Protein AF-A0A924MSA2-F1 (afdb_monomer_lite)

Sequence (106 aa):
MTPPAPYDIGTPRTPWGASERAAWLARQPVRRSYDAEVVQPLKARVPALAELFPSGALDYRRLGLPASPLSALRSRQWRADRPTVLVTGGVHGYETSGVQGALQWI

Structure (mmCIF, N/CA/C/O backbone):
data_AF-A0A924MSA2-F1
#
_entry.id   AF-A0A924MSA2-F1
#
loop_
_atom_site.group_PDB
_atom_site.id
_atom_site.type_symbol
_atom_site.label_atom_id
_atom_site.label_alt_id
_atom_site.label_comp_id
_atom_site.label_asym_id
_atom_site.label_entity_id
_atom_site.label_seq_id
_atom_site.pdbx_PDB_ins_code
_atom_site.Cartn_x
_atom_site.Cartn_y
_atom_site.Cartn_z
_atom_site.occupancy
_atom_site.B_iso_or_equiv
_atom_site.auth_seq_id
_atom_site.auth_comp_id
_atom_site.auth_asym_id
_atom_site.auth_atom_id
_atom_site.pdbx_PDB_model_num
ATOM 1 N N . MET A 1 1 ? -6.947 17.627 -33.127 1.00 67.19 1 MET A N 1
ATOM 2 C CA . MET A 1 1 ? -6.242 17.134 -31.924 1.00 67.19 1 MET A CA 1
ATOM 3 C C . MET A 1 1 ? -5.257 16.066 -32.360 1.00 67.19 1 MET A C 1
ATOM 5 O O . MET A 1 1 ? -5.684 15.100 -32.977 1.00 67.19 1 MET A O 1
ATOM 9 N N . THR A 1 2 ? -3.963 16.260 -32.111 1.00 71.44 2 THR A N 1
ATOM 10 C CA . THR A 1 2 ? -2.925 15.257 -32.402 1.00 71.44 2 THR A CA 1
ATOM 11 C C . THR A 1 2 ? -2.978 14.165 -31.332 1.00 71.44 2 THR A C 1
ATOM 13 O O . THR A 1 2 ? -3.083 14.513 -30.153 1.00 71.44 2 THR A O 1
ATOM 16 N N . PRO A 1 3 ? -2.945 12.870 -31.691 1.00 78.81 3 PRO A N 1
ATOM 17 C CA . PRO A 1 3 ? -2.896 11.811 -30.692 1.00 78.81 3 PRO A CA 1
ATOM 18 C C . PRO A 1 3 ? -1.608 11.920 -29.857 1.00 78.81 3 PRO A C 1
ATOM 20 O O . PRO A 1 3 ? -0.579 12.357 -30.382 1.00 78.81 3 PRO A O 1
ATOM 23 N N . PRO A 1 4 ? -1.648 11.548 -28.565 1.00 82.62 4 PRO A N 1
ATOM 24 C CA . PRO A 1 4 ? -0.452 11.529 -27.737 1.00 82.62 4 PRO A CA 1
ATOM 25 C C . PRO A 1 4 ? 0.587 10.575 -28.333 1.00 82.62 4 PRO A C 1
ATOM 27 O O . PRO A 1 4 ? 0.240 9.538 -28.907 1.00 82.62 4 PRO A O 1
ATOM 30 N N . ALA A 1 5 ? 1.865 10.932 -28.189 1.00 87.31 5 ALA A N 1
ATOM 31 C CA . ALA A 1 5 ? 2.957 10.043 -28.557 1.00 87.31 5 ALA A CA 1
ATOM 32 C C . ALA A 1 5 ? 2.828 8.709 -27.793 1.00 87.31 5 ALA A C 1
ATOM 34 O O . ALA A 1 5 ? 2.394 8.710 -26.634 1.00 87.31 5 ALA A O 1
ATOM 35 N N . PRO A 1 6 ? 3.173 7.572 -28.423 1.00 90.38 6 PRO A N 1
ATOM 36 C CA . PRO A 1 6 ? 3.137 6.285 -27.747 1.00 90.38 6 PRO A CA 1
ATOM 37 C C . PRO A 1 6 ? 4.101 6.278 -26.556 1.00 90.38 6 PRO A C 1
ATOM 39 O O . PRO A 1 6 ? 5.093 7.008 -26.534 1.00 90.38 6 PRO A O 1
ATOM 42 N N . TYR A 1 7 ? 3.805 5.431 -25.571 1.00 94.50 7 TYR A N 1
ATOM 43 C CA . TYR A 1 7 ? 4.709 5.196 -24.450 1.00 94.50 7 TYR A CA 1
ATOM 44 C C . TYR A 1 7 ? 6.071 4.701 -24.957 1.00 94.50 7 TYR A C 1
ATOM 46 O O . TYR A 1 7 ? 6.142 3.965 -25.940 1.00 94.50 7 TYR A O 1
ATOM 54 N N . ASP A 1 8 ? 7.149 5.098 -24.289 1.00 94.88 8 ASP A N 1
ATOM 55 C CA . ASP A 1 8 ? 8.517 4.948 -24.796 1.00 94.88 8 ASP A CA 1
ATOM 56 C C . ASP A 1 8 ? 9.134 3.556 -24.550 1.00 94.88 8 ASP A C 1
ATOM 58 O O . ASP A 1 8 ? 10.274 3.304 -24.936 1.00 94.88 8 ASP A O 1
ATOM 62 N N . ILE A 1 9 ? 8.383 2.641 -23.927 1.00 97.31 9 ILE A N 1
ATOM 63 C CA . ILE A 1 9 ? 8.742 1.227 -23.760 1.00 97.31 9 ILE A CA 1
ATOM 64 C C . ILE A 1 9 ? 7.779 0.340 -24.560 1.00 97.31 9 ILE A C 1
ATOM 66 O O . ILE A 1 9 ? 6.561 0.383 -24.370 1.00 97.31 9 ILE A O 1
ATOM 70 N N . GLY A 1 10 ? 8.352 -0.550 -25.374 1.00 96.19 10 GLY A N 1
ATOM 71 C CA . GLY A 1 10 ? 7.635 -1.571 -26.138 1.00 96.19 10 GLY A CA 1
ATOM 72 C C . GLY A 1 10 ? 7.153 -1.093 -27.508 1.00 96.19 10 GLY A C 1
ATOM 73 O O . GLY A 1 10 ? 7.561 -0.050 -28.013 1.00 96.19 10 GLY A O 1
ATOM 74 N N . THR A 1 11 ? 6.291 -1.890 -28.140 1.00 95.69 11 THR A N 1
ATOM 75 C CA . THR A 1 11 ? 5.750 -1.614 -29.479 1.00 95.69 11 THR A CA 1
ATOM 76 C C . THR A 1 11 ? 4.221 -1.589 -29.432 1.00 95.69 11 THR A C 1
ATOM 78 O O . THR A 1 11 ? 3.623 -2.503 -28.860 1.00 95.69 11 THR A O 1
ATOM 81 N N . PRO A 1 12 ? 3.549 -0.579 -30.023 1.00 94.38 12 PRO A N 1
ATOM 82 C CA . PRO A 1 12 ? 2.091 -0.525 -30.048 1.00 94.38 12 PRO A CA 1
ATOM 83 C C . PRO A 1 12 ? 1.468 -1.807 -30.609 1.00 94.38 12 PRO A C 1
ATOM 85 O O . PRO A 1 12 ? 1.886 -2.296 -31.656 1.00 94.38 12 PRO A O 1
ATOM 88 N N . ARG A 1 13 ? 0.420 -2.300 -29.936 1.00 94.81 13 ARG A N 1
ATOM 89 C CA . ARG A 1 13 ? -0.289 -3.562 -30.240 1.00 94.81 13 ARG A CA 1
ATOM 90 C C . ARG A 1 13 ? 0.518 -4.845 -29.993 1.00 94.81 13 ARG A C 1
ATOM 92 O O . ARG A 1 13 ? 0.007 -5.925 -30.274 1.00 94.81 13 ARG A O 1
ATOM 99 N N . THR A 1 14 ? 1.705 -4.746 -29.398 1.00 97.06 14 THR A N 1
ATOM 100 C CA . THR A 1 14 ? 2.489 -5.897 -28.937 1.00 97.06 14 THR A CA 1
ATOM 101 C C . THR A 1 14 ? 2.488 -5.931 -27.406 1.00 97.06 14 THR A C 1
ATOM 103 O O . THR A 1 14 ? 2.918 -4.958 -26.780 1.00 97.06 14 THR A O 1
ATOM 106 N N . PRO A 1 15 ? 2.011 -7.015 -26.765 1.00 97.56 15 PRO A N 1
ATOM 107 C CA . PRO A 1 15 ? 2.102 -7.162 -25.316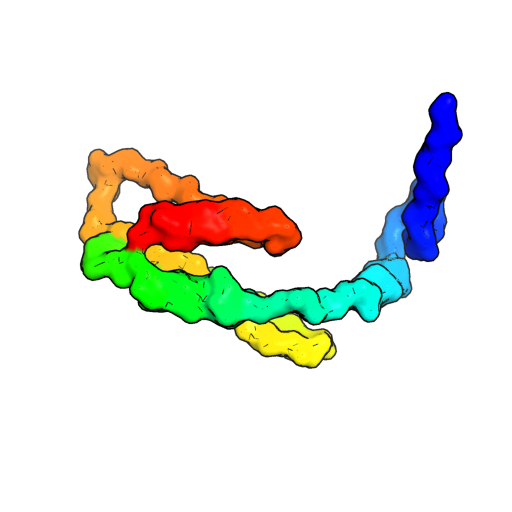 1.00 97.56 15 PRO A CA 1
ATOM 108 C C . PRO A 1 15 ? 3.555 -7.124 -24.839 1.00 97.56 15 PRO A C 1
ATOM 110 O O . PRO A 1 15 ? 4.443 -7.677 -25.483 1.00 97.56 15 PRO A O 1
ATOM 113 N N . TRP A 1 16 ? 3.798 -6.508 -23.684 1.00 98.31 16 TRP A N 1
ATOM 114 C CA . TRP A 1 16 ? 5.137 -6.460 -23.102 1.00 98.31 16 TRP A CA 1
ATOM 115 C C . TRP A 1 16 ? 5.654 -7.849 -22.727 1.00 98.31 16 TRP A C 1
ATOM 117 O O . TRP A 1 16 ? 4.960 -8.635 -22.072 1.00 98.31 16 TRP A O 1
ATOM 127 N N . GLY A 1 17 ? 6.911 -8.115 -23.076 1.00 98.31 17 GLY A N 1
ATOM 128 C CA . GLY A 1 17 ? 7.672 -9.264 -22.617 1.00 98.31 17 GLY A CA 1
ATOM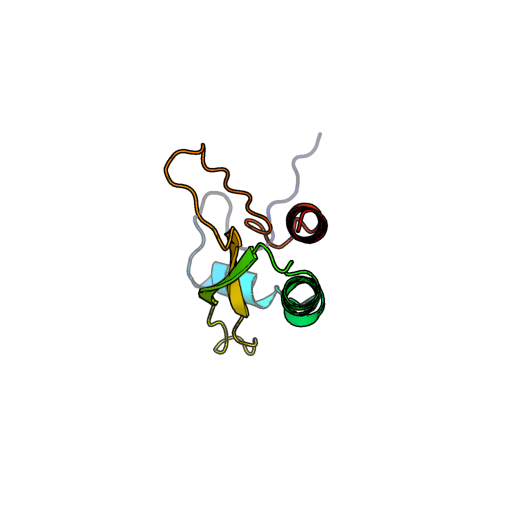 129 C C . GLY A 1 17 ? 8.369 -9.003 -21.280 1.00 98.31 17 GLY A C 1
ATOM 130 O O . GLY A 1 17 ? 8.076 -8.052 -20.550 1.00 98.31 17 GLY A O 1
ATOM 131 N N . ALA A 1 18 ? 9.294 -9.894 -20.921 1.00 98.44 18 ALA A N 1
ATOM 132 C CA . ALA A 1 18 ? 10.078 -9.757 -19.695 1.00 98.44 18 ALA A CA 1
ATOM 133 C C . ALA A 1 18 ? 11.024 -8.543 -19.743 1.00 98.44 18 ALA A C 1
ATOM 135 O O . ALA A 1 18 ? 11.166 -7.848 -18.738 1.00 98.44 18 ALA A O 1
ATOM 136 N N . SER A 1 19 ? 11.616 -8.266 -20.907 1.00 98.12 19 SER A N 1
ATOM 137 C CA . SER A 1 19 ? 12.523 -7.139 -21.149 1.00 98.12 19 SER A CA 1
ATOM 138 C C . SER A 1 19 ? 11.859 -5.787 -20.912 1.00 98.12 19 SER A C 1
ATOM 140 O O . SER A 1 19 ? 12.402 -4.953 -20.194 1.00 98.12 19 SER A O 1
ATOM 142 N N . GLU A 1 20 ? 10.659 -5.579 -21.451 1.00 98.56 20 GLU A N 1
ATOM 143 C CA . GLU A 1 20 ? 9.907 -4.333 -21.324 1.00 98.56 20 GLU A CA 1
ATOM 144 C C . GLU A 1 20 ? 9.464 -4.107 -19.878 1.00 98.56 20 GLU A C 1
ATOM 146 O O . GLU A 1 20 ? 9.642 -3.015 -19.341 1.00 98.56 20 GLU A O 1
ATOM 151 N N . ARG A 1 21 ? 8.958 -5.151 -19.204 1.00 98.12 21 ARG A N 1
ATOM 152 C CA . ARG A 1 21 ? 8.596 -5.068 -17.779 1.00 98.12 21 ARG A CA 1
ATOM 153 C C . ARG A 1 21 ? 9.805 -4.769 -16.894 1.00 98.12 21 ARG A C 1
ATOM 155 O O . ARG A 1 21 ? 9.677 -3.996 -15.949 1.00 98.12 21 ARG A O 1
ATOM 162 N N . ALA A 1 22 ? 10.966 -5.355 -17.191 1.00 97.50 22 ALA A N 1
ATOM 163 C CA . ALA A 1 22 ? 12.205 -5.080 -16.467 1.00 97.50 22 ALA A CA 1
ATOM 164 C C . ALA A 1 22 ? 12.693 -3.643 -16.703 1.00 97.50 22 ALA A C 1
ATOM 166 O O . ALA A 1 22 ? 13.031 -2.953 -15.743 1.00 97.50 22 ALA A O 1
ATOM 167 N N . ALA A 1 23 ? 12.661 -3.168 -17.953 1.00 98.19 23 ALA A N 1
ATOM 168 C CA . ALA A 1 23 ? 12.997 -1.789 -18.299 1.00 98.19 23 ALA A CA 1
ATOM 169 C C . ALA A 1 23 ? 12.062 -0.789 -17.606 1.00 98.19 23 ALA A C 1
ATOM 171 O O . ALA A 1 23 ? 12.521 0.223 -17.081 1.00 98.19 23 ALA A O 1
ATOM 172 N N . TRP A 1 24 ? 10.762 -1.089 -17.548 1.00 98.19 24 TRP A N 1
ATOM 173 C CA . TRP A 1 24 ? 9.801 -0.282 -16.804 1.00 98.19 24 TRP A CA 1
ATOM 174 C C . TRP A 1 24 ? 10.114 -0.289 -15.307 1.00 98.19 24 TRP A C 1
ATOM 176 O O . TRP A 1 24 ? 10.212 0.780 -14.711 1.00 98.19 24 TRP A O 1
ATOM 186 N N . LEU A 1 25 ? 10.331 -1.462 -14.704 1.00 97.38 25 LEU A N 1
ATOM 187 C CA . LEU A 1 25 ? 10.604 -1.589 -13.271 1.00 97.38 25 LEU A CA 1
ATOM 188 C C . LEU A 1 25 ? 11.883 -0.844 -12.857 1.00 97.38 25 LEU A C 1
ATOM 190 O O . LEU A 1 25 ? 11.893 -0.174 -11.829 1.00 97.38 25 LEU A O 1
ATOM 194 N N . ALA A 1 26 ? 12.932 -0.898 -13.680 1.00 96.19 26 ALA A N 1
ATOM 195 C CA . ALA A 1 26 ? 14.194 -0.194 -13.444 1.00 96.19 26 ALA A CA 1
ATOM 196 C C . ALA A 1 26 ? 14.040 1.338 -13.375 1.00 96.19 26 ALA A C 1
ATOM 198 O O . ALA A 1 26 ? 14.887 2.021 -12.805 1.00 96.19 26 ALA A O 1
ATOM 199 N N . ARG A 1 27 ? 12.949 1.889 -13.922 1.00 96.69 27 ARG A N 1
ATOM 200 C CA . ARG A 1 27 ? 12.636 3.324 -13.887 1.00 96.69 27 ARG A CA 1
ATOM 201 C C . ARG A 1 27 ? 11.787 3.743 -12.686 1.00 96.69 27 ARG A C 1
ATOM 203 O O . ARG A 1 27 ? 11.353 4.892 -12.644 1.00 96.69 27 ARG A O 1
ATOM 210 N N . GLN A 1 28 ? 11.515 2.845 -11.737 1.00 96.50 28 GLN A N 1
ATOM 211 C CA . GLN A 1 28 ? 10.658 3.125 -10.581 1.00 96.50 28 GLN A CA 1
ATOM 212 C C . GLN A 1 28 ? 11.499 3.401 -9.320 1.00 96.50 28 GLN A C 1
ATOM 214 O O . GLN A 1 28 ? 11.769 2.476 -8.553 1.00 96.50 28 GLN A O 1
ATOM 219 N N . PRO A 1 29 ? 11.934 4.653 -9.064 1.00 95.19 29 PRO A N 1
ATOM 220 C CA . PRO A 1 29 ? 12.636 4.987 -7.831 1.00 95.19 29 PRO A CA 1
ATOM 221 C C . PRO A 1 29 ? 11.670 5.064 -6.644 1.00 95.19 29 PRO A C 1
ATOM 223 O O . PRO A 1 29 ? 10.509 5.462 -6.782 1.00 95.19 29 PRO A O 1
ATOM 226 N N . VAL A 1 30 ? 12.182 4.778 -5.446 1.00 95.44 30 VAL A N 1
ATOM 227 C CA . VAL A 1 30 ? 11.483 5.097 -4.195 1.00 95.44 30 VAL A CA 1
ATOM 228 C C . VAL A 1 30 ? 11.398 6.615 -4.059 1.00 95.44 30 VAL A C 1
ATOM 230 O O . VAL A 1 30 ? 12.415 7.301 -4.075 1.00 95.44 30 VAL A O 1
ATOM 233 N N . ARG A 1 31 ? 10.179 7.144 -3.926 1.00 96.38 31 ARG A N 1
ATOM 234 C CA . ARG A 1 31 ? 9.934 8.593 -3.786 1.00 96.38 31 ARG A CA 1
ATOM 235 C C . ARG A 1 31 ? 9.576 9.025 -2.367 1.00 96.38 31 ARG A C 1
ATOM 237 O O . ARG A 1 31 ? 9.576 10.213 -2.078 1.00 96.38 31 ARG A O 1
ATOM 244 N N . ARG A 1 32 ? 9.217 8.067 -1.515 1.00 96.56 32 ARG A N 1
ATOM 245 C CA . ARG A 1 32 ? 8.692 8.285 -0.164 1.00 96.56 32 ARG A CA 1
ATOM 246 C C . ARG A 1 32 ? 8.798 7.020 0.676 1.00 96.56 32 ARG A C 1
ATOM 248 O O . ARG A 1 32 ? 8.993 5.933 0.133 1.00 96.56 32 ARG A O 1
ATOM 255 N N . SER A 1 33 ? 8.623 7.160 1.985 1.00 96.25 33 SER A N 1
ATOM 256 C CA . SER A 1 33 ? 8.743 6.056 2.936 1.00 96.25 33 SER A CA 1
ATOM 257 C C . SER A 1 33 ? 7.374 5.522 3.355 1.00 96.25 33 SER A C 1
ATOM 259 O O . SER A 1 33 ? 6.611 6.214 4.023 1.00 96.25 33 SER A O 1
ATOM 261 N N . TYR A 1 34 ? 7.084 4.263 3.008 1.00 97.31 34 TYR A N 1
ATOM 262 C CA . TYR A 1 34 ? 5.901 3.549 3.508 1.00 97.31 34 TYR A CA 1
ATOM 263 C C . TYR A 1 34 ? 5.920 3.410 5.038 1.00 97.31 34 TYR A C 1
ATOM 265 O O . TYR A 1 34 ? 4.878 3.519 5.681 1.00 97.31 34 TYR A O 1
ATOM 273 N N . ASP A 1 35 ? 7.103 3.225 5.633 1.00 97.25 35 ASP A N 1
ATOM 274 C CA . ASP A 1 35 ? 7.221 3.143 7.089 1.00 97.25 35 ASP A CA 1
ATOM 275 C C . ASP A 1 35 ? 6.790 4.461 7.747 1.00 97.25 35 ASP A C 1
ATOM 277 O O . ASP A 1 35 ? 5.906 4.468 8.604 1.00 97.25 35 ASP A O 1
ATOM 281 N N . ALA A 1 36 ? 7.340 5.582 7.272 1.00 97.88 36 ALA A N 1
ATOM 282 C CA . ALA A 1 36 ? 7.087 6.896 7.856 1.00 97.88 36 ALA A CA 1
ATOM 283 C C . ALA A 1 36 ? 5.665 7.411 7.585 1.00 97.88 36 ALA A C 1
ATOM 285 O O . ALA A 1 36 ? 5.058 8.011 8.466 1.00 97.88 36 ALA A O 1
ATOM 286 N N . GLU A 1 37 ? 5.128 7.190 6.382 1.00 97.94 37 GLU A N 1
ATOM 287 C CA . GLU A 1 37 ? 3.821 7.736 5.990 1.00 97.94 37 GLU A CA 1
ATOM 288 C C . GLU A 1 37 ? 2.639 6.813 6.310 1.00 97.94 37 GLU A C 1
ATOM 290 O O . GLU A 1 37 ? 1.496 7.270 6.260 1.00 97.94 37 GLU A O 1
ATOM 295 N N . VAL A 1 38 ? 2.878 5.533 6.628 1.00 96.94 38 VAL A N 1
ATOM 296 C CA . VAL A 1 38 ? 1.797 4.557 6.859 1.00 96.94 38 VAL A CA 1
ATOM 297 C C . VAL A 1 38 ? 2.009 3.718 8.110 1.00 96.94 38 VAL A C 1
ATOM 299 O O . VAL A 1 38 ? 1.158 3.741 8.995 1.00 96.94 38 VAL A O 1
ATOM 302 N N . VAL A 1 39 ? 3.126 2.994 8.227 1.00 96.94 39 VAL A N 1
ATOM 303 C CA . VAL A 1 39 ? 3.316 2.024 9.323 1.00 96.94 39 VAL A CA 1
ATOM 304 C C . VAL A 1 39 ? 3.374 2.712 10.687 1.00 96.94 39 VAL A C 1
ATOM 306 O O . VAL A 1 39 ? 2.668 2.296 11.608 1.00 96.94 39 VAL A O 1
ATOM 309 N N . GLN A 1 40 ? 4.188 3.761 10.830 1.00 97.25 40 GLN A N 1
ATOM 310 C CA . GLN A 1 40 ? 4.299 4.510 12.086 1.00 97.25 40 GLN A CA 1
ATOM 311 C C . GLN A 1 40 ? 2.985 5.244 12.421 1.00 97.25 40 GLN A C 1
ATOM 313 O O . GLN A 1 40 ? 2.481 5.063 13.534 1.00 97.25 40 GLN A O 1
ATOM 318 N N . PRO A 1 41 ? 2.350 5.988 11.483 1.00 97.12 41 PRO A N 1
ATOM 319 C CA . PRO A 1 41 ? 1.044 6.604 11.711 1.00 97.12 41 PRO A CA 1
ATOM 320 C C . PRO A 1 41 ? -0.054 5.627 12.121 1.00 97.12 41 PRO A C 1
ATOM 322 O O . PRO A 1 41 ? -0.835 5.964 13.009 1.00 97.12 41 PRO A O 1
ATOM 325 N N . LEU A 1 42 ? -0.107 4.444 11.499 1.00 96.75 42 LEU A N 1
ATOM 326 C CA . LEU A 1 42 ? -1.070 3.396 11.825 1.00 96.75 42 LEU A CA 1
ATOM 327 C C . LEU A 1 42 ? -0.878 2.922 13.265 1.00 96.75 42 LEU A C 1
ATOM 329 O O . LEU A 1 42 ? -1.821 2.965 14.046 1.00 96.75 42 LEU A O 1
ATOM 333 N N . LYS A 1 43 ? 0.347 2.533 13.643 1.00 95.50 43 LYS A N 1
ATOM 334 C CA . LYS A 1 43 ? 0.659 2.070 15.008 1.00 95.50 43 LYS A CA 1
ATOM 335 C C . LYS A 1 43 ? 0.319 3.113 16.072 1.00 95.50 43 LYS A C 1
ATOM 337 O O . LYS A 1 43 ? -0.159 2.746 17.139 1.00 95.50 43 LYS A O 1
ATOM 342 N N . ALA A 1 44 ? 0.541 4.393 15.776 1.00 96.19 44 ALA A N 1
ATOM 343 C CA . ALA A 1 44 ? 0.263 5.490 16.697 1.00 96.19 44 ALA A CA 1
ATOM 344 C C . ALA A 1 44 ? -1.236 5.804 16.866 1.00 96.19 44 ALA A C 1
ATOM 346 O O . ALA A 1 44 ? -1.606 6.437 17.850 1.00 96.19 44 ALA A O 1
ATOM 347 N N . ARG A 1 45 ? -2.089 5.401 15.914 1.00 95.75 45 ARG A N 1
ATOM 348 C CA . ARG A 1 45 ? -3.523 5.745 15.895 1.00 95.75 45 ARG A CA 1
ATOM 349 C C . ARG A 1 45 ? -4.447 4.637 16.375 1.00 95.75 45 ARG A C 1
ATOM 351 O O . ARG A 1 45 ? -5.608 4.918 16.621 1.00 95.75 45 ARG A O 1
ATOM 358 N N . VAL A 1 46 ? -3.961 3.403 16.520 1.00 95.81 46 VAL A N 1
ATOM 359 C CA . VAL A 1 46 ? -4.794 2.250 16.908 1.00 95.81 46 VAL A CA 1
ATOM 360 C C . VAL A 1 46 ? -5.553 2.544 18.216 1.00 95.81 46 VAL A C 1
ATOM 362 O O . VAL A 1 46 ? -4.922 2.640 19.272 1.00 95.81 46 VAL A O 1
ATOM 365 N N . PRO A 1 47 ? -6.896 2.659 18.187 1.00 95.50 47 PRO A N 1
ATOM 366 C CA . PRO A 1 47 ? -7.673 2.940 19.386 1.00 95.50 47 PRO A CA 1
ATOM 367 C C . PRO A 1 47 ? -7.831 1.679 20.245 1.00 95.50 47 PRO A C 1
ATOM 369 O O . PRO A 1 47 ? -7.824 0.559 19.740 1.00 95.50 47 PRO A O 1
ATOM 372 N N . ALA A 1 48 ? -8.088 1.842 21.546 1.00 95.94 48 ALA A N 1
ATOM 373 C CA . ALA A 1 48 ? -8.242 0.724 22.494 1.00 95.94 48 ALA A CA 1
ATOM 374 C C . ALA A 1 48 ? -9.390 -0.259 22.158 1.00 95.94 48 ALA A C 1
ATOM 376 O O . ALA A 1 48 ? -9.406 -1.409 22.619 1.00 95.94 48 ALA A O 1
ATOM 377 N N . LEU A 1 49 ? -10.372 0.203 21.377 1.00 95.50 49 LEU A N 1
ATOM 378 C CA . LEU A 1 49 ? -11.513 -0.586 20.902 1.00 95.50 49 LEU A CA 1
ATOM 379 C C . LEU A 1 49 ? -11.205 -1.400 19.642 1.00 95.50 49 LEU A C 1
ATOM 381 O O . LEU A 1 49 ? -12.049 -2.188 19.210 1.00 95.50 49 LEU A O 1
ATOM 385 N N . ALA A 1 50 ? -10.025 -1.229 19.058 1.00 96.06 50 ALA A N 1
ATOM 386 C CA . ALA A 1 50 ? -9.585 -1.957 17.889 1.00 96.06 50 ALA A CA 1
ATOM 387 C C . ALA A 1 50 ? -8.336 -2.785 18.199 1.00 96.06 50 ALA A C 1
ATOM 389 O O . ALA A 1 50 ? -7.616 -2.544 19.166 1.00 96.06 50 ALA A O 1
ATOM 390 N N . GLU A 1 51 ? -8.095 -3.790 17.374 1.00 96.00 51 GLU A N 1
ATOM 391 C CA . GLU A 1 51 ? -6.868 -4.569 17.394 1.00 96.00 51 GLU A CA 1
ATOM 392 C C . GLU A 1 51 ? -6.219 -4.551 16.014 1.00 96.00 51 GLU A C 1
ATOM 394 O O . GLU A 1 51 ? -6.885 -4.722 14.987 1.00 96.00 51 GLU A O 1
ATOM 399 N N . LEU A 1 52 ? -4.909 -4.309 16.010 1.00 96.81 52 LEU A N 1
ATOM 400 C CA . LEU A 1 52 ? -4.066 -4.373 14.827 1.00 96.81 52 LEU A CA 1
ATOM 401 C C . LEU A 1 52 ? -3.541 -5.799 14.685 1.00 96.81 52 LEU A C 1
ATOM 403 O O . LEU A 1 52 ? -2.939 -6.326 15.620 1.00 96.81 52 LEU A O 1
ATOM 407 N N . PHE A 1 53 ? -3.721 -6.405 13.517 1.00 95.25 53 PHE A N 1
ATOM 408 C CA . PHE A 1 53 ? -3.216 -7.743 13.235 1.00 95.25 53 PHE A CA 1
ATOM 409 C C . PHE A 1 53 ? -2.491 -7.793 11.884 1.00 95.25 53 PHE A C 1
ATOM 411 O O . PHE A 1 53 ? -2.858 -7.071 10.949 1.00 95.25 53 PHE A O 1
ATOM 418 N N . PRO A 1 54 ? -1.435 -8.619 11.765 1.00 95.06 54 PRO A N 1
ATOM 419 C CA . PRO A 1 54 ? -0.735 -8.799 10.503 1.00 95.06 54 PRO A CA 1
ATOM 420 C C . PRO A 1 54 ? -1.638 -9.539 9.513 1.00 95.06 54 PRO A C 1
ATOM 422 O O . PRO A 1 54 ? -2.218 -10.572 9.845 1.00 95.06 54 PRO A O 1
ATOM 425 N N . SER A 1 55 ? -1.738 -9.022 8.290 1.00 95.00 55 SER A N 1
ATOM 426 C CA . SER A 1 55 ? -2.461 -9.666 7.186 1.00 95.00 55 SER A CA 1
ATOM 427 C C . SER A 1 55 ? -1.525 -10.238 6.117 1.00 95.00 55 SER A C 1
ATOM 429 O O . SER A 1 55 ? -1.955 -11.036 5.288 1.00 95.00 55 SER A O 1
ATOM 431 N N . GLY A 1 56 ? -0.239 -9.877 6.145 1.00 96.25 56 GLY A N 1
ATOM 432 C CA . GLY A 1 56 ? 0.784 -10.417 5.254 1.00 96.25 56 GLY A CA 1
ATOM 433 C C . GLY A 1 56 ? 2.027 -9.533 5.190 1.00 96.25 56 GLY A C 1
ATOM 434 O O . GLY A 1 56 ? 2.207 -8.620 5.995 1.00 96.25 56 GLY A O 1
ATOM 435 N N . ALA A 1 57 ? 2.890 -9.789 4.210 1.00 95.94 57 ALA A N 1
ATOM 436 C CA . ALA A 1 57 ? 4.027 -8.933 3.893 1.00 95.94 57 ALA A CA 1
ATOM 437 C C . ALA A 1 57 ? 4.393 -9.058 2.410 1.00 95.94 57 ALA A C 1
ATOM 439 O O . ALA A 1 57 ? 4.274 -10.134 1.824 1.00 95.94 57 ALA A O 1
ATOM 440 N N . LEU A 1 58 ? 4.865 -7.961 1.817 1.00 96.25 58 LEU A N 1
ATOM 441 C CA . LEU A 1 58 ? 5.435 -7.947 0.474 1.00 96.25 58 LEU A CA 1
ATOM 442 C C . LEU A 1 58 ? 6.960 -7.974 0.565 1.00 96.25 58 LEU A C 1
ATOM 444 O O . LEU A 1 58 ? 7.571 -7.115 1.209 1.00 96.25 58 LEU A O 1
ATOM 448 N N . ASP A 1 59 ? 7.566 -8.951 -0.105 1.00 95.75 59 ASP A N 1
ATOM 449 C CA . ASP A 1 59 ? 9.013 -9.131 -0.139 1.00 95.75 59 ASP A CA 1
ATOM 450 C C . ASP A 1 59 ? 9.596 -8.726 -1.495 1.00 95.75 59 ASP A C 1
ATOM 452 O O . ASP A 1 59 ? 9.637 -9.500 -2.453 1.00 95.75 59 ASP A O 1
ATOM 456 N N . TYR A 1 60 ? 10.082 -7.489 -1.550 1.00 94.81 60 TYR A N 1
ATOM 457 C CA . TYR A 1 60 ? 10.834 -6.959 -2.683 1.00 94.81 60 TYR A CA 1
ATOM 458 C C . TYR A 1 60 ? 12.318 -6.767 -2.354 1.00 94.81 60 TYR A C 1
ATOM 460 O O . TYR A 1 60 ? 12.997 -5.982 -3.015 1.00 94.81 60 TYR A O 1
ATOM 468 N N . ARG A 1 61 ? 12.865 -7.510 -1.381 1.00 95.12 61 ARG A N 1
ATOM 469 C CA . ARG A 1 61 ? 14.282 -7.394 -0.984 1.00 95.12 61 ARG A CA 1
ATOM 470 C C . ARG A 1 61 ? 15.253 -7.645 -2.130 1.00 95.12 61 ARG A C 1
ATOM 472 O O . ARG A 1 61 ? 16.295 -7.002 -2.197 1.00 95.12 61 ARG A O 1
ATOM 479 N N . ARG A 1 62 ? 14.881 -8.495 -3.094 1.00 94.50 62 ARG A N 1
ATOM 480 C CA . ARG A 1 62 ? 15.654 -8.712 -4.333 1.00 94.50 62 ARG A CA 1
ATOM 481 C C . ARG A 1 62 ? 15.852 -7.441 -5.176 1.00 94.50 62 ARG A C 1
ATOM 483 O O . ARG A 1 62 ? 16.729 -7.416 -6.025 1.00 94.50 62 ARG A O 1
ATOM 490 N N . LEU A 1 63 ? 15.013 -6.422 -4.975 1.00 92.50 63 LEU A N 1
ATOM 491 C CA . LEU A 1 63 ? 15.093 -5.110 -5.625 1.00 92.50 63 LEU A CA 1
ATOM 492 C C . LEU A 1 63 ? 15.802 -4.066 -4.740 1.00 92.50 63 LEU A C 1
ATOM 494 O O . LEU A 1 63 ? 15.757 -2.882 -5.051 1.00 92.50 63 LEU A O 1
ATOM 498 N N . GLY A 1 64 ? 16.411 -4.476 -3.621 1.00 93.19 64 GLY A N 1
ATOM 499 C CA . GLY A 1 64 ? 17.042 -3.568 -2.657 1.00 93.19 64 GLY A CA 1
ATOM 500 C C . GLY A 1 64 ? 16.055 -2.807 -1.763 1.00 93.19 64 GLY A C 1
ATOM 501 O O . GLY A 1 64 ? 16.443 -1.839 -1.117 1.00 93.19 64 GLY A O 1
ATOM 502 N N . LEU A 1 65 ? 14.783 -3.219 -1.722 1.00 94.00 65 LEU A N 1
ATOM 503 C CA . LEU A 1 65 ? 13.739 -2.583 -0.914 1.00 94.00 65 LEU A CA 1
ATOM 504 C C . LEU A 1 65 ? 13.552 -3.292 0.436 1.00 94.00 65 LEU A C 1
ATOM 506 O O . LEU A 1 65 ? 13.715 -4.513 0.513 1.00 94.00 65 LEU A O 1
ATOM 510 N N . PRO A 1 66 ? 13.154 -2.577 1.503 1.00 92.88 66 PRO A N 1
ATOM 511 C CA . PRO A 1 66 ? 12.755 -3.227 2.744 1.00 92.88 66 PRO A CA 1
ATOM 512 C C . PRO A 1 66 ? 11.486 -4.069 2.538 1.00 92.88 66 PRO A C 1
ATOM 514 O O . PRO A 1 66 ? 10.642 -3.767 1.689 1.00 92.88 66 PRO A O 1
ATOM 517 N N . ALA A 1 67 ? 11.325 -5.119 3.347 1.00 93.50 67 ALA A N 1
ATOM 518 C CA . ALA A 1 67 ? 10.062 -5.849 3.406 1.00 93.50 67 ALA A CA 1
ATOM 519 C C . ALA A 1 67 ? 8.945 -4.904 3.879 1.00 93.50 67 ALA A C 1
ATOM 521 O O . ALA A 1 67 ? 9.124 -4.153 4.838 1.00 93.50 67 ALA A O 1
ATOM 522 N N . SER A 1 68 ? 7.801 -4.93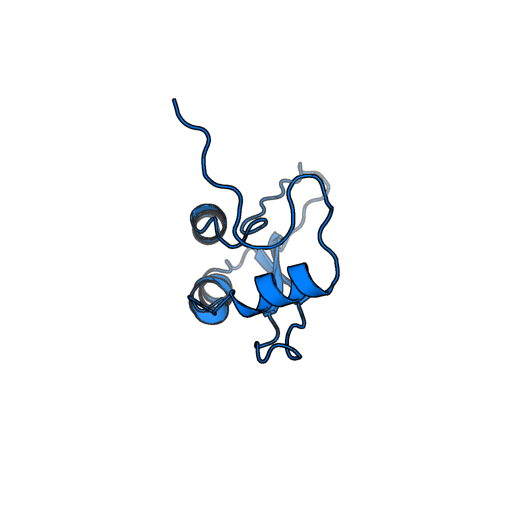5 3.199 1.00 95.25 68 SER A N 1
ATOM 523 C CA . SER A 1 68 ? 6.674 -4.041 3.483 1.00 95.25 68 SER A CA 1
ATOM 524 C C . SER A 1 68 ? 5.560 -4.827 4.180 1.00 95.25 68 SER A C 1
ATOM 526 O O . SER A 1 68 ? 4.912 -5.645 3.520 1.00 95.25 68 SER A O 1
ATOM 528 N N . PRO A 1 69 ? 5.337 -4.645 5.496 1.00 96.31 69 PRO A N 1
ATOM 529 C CA . PRO A 1 69 ? 4.282 -5.359 6.207 1.00 96.31 69 PRO A CA 1
ATOM 530 C C . PRO A 1 69 ? 2.897 -4.881 5.763 1.00 96.31 69 PRO A C 1
ATOM 532 O O . PRO A 1 69 ? 2.679 -3.685 5.549 1.00 96.31 69 PRO A O 1
ATOM 535 N N . LEU A 1 70 ? 1.957 -5.817 5.669 1.00 97.06 70 LEU A N 1
ATOM 536 C CA . LEU A 1 70 ? 0.538 -5.554 5.470 1.00 97.06 70 LEU A CA 1
ATOM 537 C C . LEU A 1 70 ? -0.180 -5.796 6.797 1.00 97.06 70 LEU A C 1
ATOM 539 O O . LEU A 1 70 ? -0.025 -6.851 7.421 1.00 97.06 70 LEU A O 1
ATOM 543 N N . SER A 1 71 ? -0.959 -4.809 7.220 1.00 95.44 71 SER A N 1
ATOM 544 C CA . SER A 1 71 ? -1.685 -4.842 8.485 1.00 95.44 71 SER A CA 1
ATOM 545 C C . SER A 1 71 ? -3.156 -4.552 8.250 1.00 95.44 71 SER A C 1
ATOM 547 O O . SER A 1 71 ? -3.512 -3.777 7.363 1.00 95.44 71 SER A O 1
ATOM 549 N N . ALA A 1 72 ? -4.003 -5.146 9.077 1.00 96.50 72 ALA A N 1
ATOM 550 C CA . ALA A 1 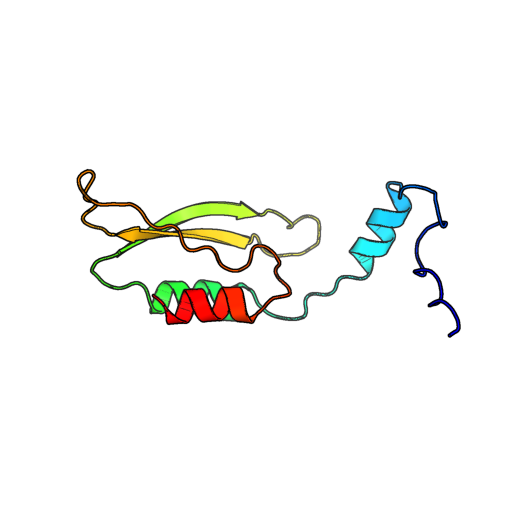72 ? -5.421 -4.854 9.129 1.00 96.50 72 ALA A CA 1
ATOM 551 C C . ALA A 1 72 ? -5.822 -4.486 10.558 1.00 96.50 72 ALA A C 1
ATOM 553 O O . ALA A 1 72 ? -5.215 -4.933 11.533 1.00 96.50 72 ALA A O 1
ATOM 554 N N . LEU A 1 73 ? -6.847 -3.647 10.665 1.00 96.19 73 LEU A N 1
ATOM 555 C CA . LEU A 1 73 ? -7.443 -3.236 11.925 1.00 96.19 73 LEU A CA 1
ATOM 556 C C . LEU A 1 73 ? -8.878 -3.762 11.974 1.00 96.19 73 LEU A C 1
ATOM 558 O O . LEU A 1 73 ? -9.611 -3.638 10.993 1.00 96.19 73 LEU A O 1
ATOM 562 N N . ARG A 1 74 ? -9.294 -4.333 13.106 1.00 95.69 74 ARG A N 1
ATOM 563 C CA . ARG A 1 74 ? -10.699 -4.707 13.337 1.00 95.69 74 ARG A CA 1
ATOM 564 C C . ARG A 1 74 ? -11.152 -4.336 14.740 1.00 95.69 74 ARG A C 1
ATOM 566 O O . ARG A 1 74 ? -10.331 -4.167 15.637 1.00 95.69 74 ARG A O 1
ATOM 573 N N . SER A 1 75 ? -12.465 -4.243 14.941 1.00 96.19 75 SER A N 1
ATOM 574 C CA . SER A 1 75 ? -13.044 -4.064 16.274 1.00 96.19 75 SER A CA 1
ATOM 575 C C . SER A 1 75 ? -12.644 -5.217 17.194 1.00 96.19 75 SER A C 1
ATOM 577 O O . SER A 1 75 ? -12.824 -6.382 16.845 1.00 96.19 75 SER A O 1
ATOM 579 N N . ARG A 1 76 ? -12.148 -4.885 18.388 1.00 95.38 76 ARG A N 1
ATOM 580 C CA . ARG A 1 76 ? -11.659 -5.854 19.379 1.00 95.38 76 ARG A CA 1
ATOM 581 C C . ARG A 1 76 ? -12.788 -6.711 19.954 1.00 95.38 76 ARG A C 1
ATOM 583 O O . ARG A 1 76 ? -12.603 -7.888 20.232 1.00 95.38 76 ARG A O 1
ATOM 590 N N . GLN A 1 77 ? -13.976 -6.124 20.102 1.00 95.25 77 GLN A N 1
ATOM 591 C CA . GLN A 1 77 ? -15.209 -6.833 20.456 1.00 95.25 77 GLN A CA 1
ATOM 592 C C . GLN A 1 77 ? -16.047 -7.066 19.201 1.00 95.25 77 GLN A C 1
ATOM 594 O O . GLN A 1 77 ? -17.015 -6.351 18.933 1.00 95.25 77 GLN A O 1
ATOM 599 N N . TRP A 1 78 ? -15.637 -8.044 18.397 1.00 94.12 78 TRP A N 1
ATOM 600 C CA . TRP A 1 78 ? -16.366 -8.392 17.185 1.00 94.12 78 TRP A CA 1
ATOM 601 C C . TRP A 1 78 ? -17.773 -8.902 17.513 1.00 94.12 78 TRP A C 1
ATOM 603 O O . TRP A 1 78 ? -17.950 -9.780 18.357 1.00 94.12 78 TRP A O 1
ATOM 613 N N . ARG A 1 79 ? -18.780 -8.363 16.823 1.00 95.50 79 ARG A N 1
ATOM 614 C CA . ARG A 1 79 ? -20.189 -8.717 17.007 1.00 95.50 79 ARG A CA 1
ATOM 615 C C . ARG A 1 79 ? -20.752 -9.311 15.726 1.00 95.50 79 ARG A C 1
ATOM 617 O O . ARG A 1 79 ? -21.051 -8.581 14.789 1.0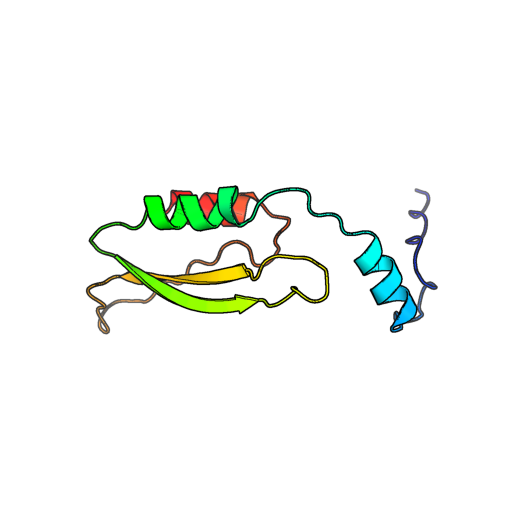0 95.50 79 ARG A O 1
ATOM 624 N N . ALA A 1 80 ? -20.903 -10.635 15.708 1.00 95.06 80 ALA A N 1
ATOM 625 C CA . ALA A 1 80 ? -21.408 -11.373 14.547 1.00 95.06 80 ALA A CA 1
ATOM 626 C C . ALA A 1 80 ? -22.872 -11.042 14.197 1.00 95.06 80 ALA A C 1
ATOM 628 O O . ALA A 1 80 ? -23.312 -11.303 13.084 1.00 95.06 80 ALA A O 1
ATOM 629 N N . ASP A 1 81 ? -23.615 -10.450 15.132 1.00 97.19 81 ASP A N 1
ATOM 630 C CA . ASP A 1 81 ? -25.004 -10.032 14.958 1.00 97.19 81 ASP A CA 1
ATOM 631 C C . ASP A 1 81 ? -25.152 -8.613 14.379 1.00 97.19 81 ASP A C 1
ATOM 633 O O . ASP A 1 81 ? -26.266 -8.109 14.244 1.00 97.19 81 ASP A O 1
ATOM 637 N N . ARG A 1 82 ? -24.040 -7.944 14.045 1.00 96.56 82 ARG A N 1
ATOM 638 C CA . ARG A 1 82 ? -24.034 -6.617 13.418 1.00 96.56 82 ARG A CA 1
ATOM 639 C C . ARG A 1 82 ? -23.554 -6.689 11.965 1.00 96.56 82 ARG A C 1
ATOM 641 O O . ARG A 1 82 ? -22.706 -7.522 11.644 1.00 96.56 82 ARG A O 1
ATOM 648 N N . PRO A 1 83 ? -24.031 -5.785 11.087 1.00 97.44 83 PRO A N 1
ATOM 649 C CA . PRO A 1 83 ? -23.474 -5.643 9.748 1.00 97.44 83 PRO A CA 1
ATOM 650 C C . PRO A 1 83 ? -21.968 -5.377 9.794 1.00 97.44 83 PRO A C 1
ATOM 652 O O . PRO A 1 83 ? -21.478 -4.634 10.646 1.00 97.44 83 PRO A O 1
ATOM 655 N N . THR A 1 84 ? -21.243 -5.974 8.852 1.00 96.81 84 THR A N 1
ATOM 656 C CA . THR A 1 84 ? -19.797 -5.788 8.704 1.00 96.81 84 THR A CA 1
ATOM 657 C C . THR A 1 84 ? -19.508 -4.749 7.628 1.00 96.81 84 THR A C 1
ATOM 659 O O . THR A 1 84 ? -20.085 -4.805 6.544 1.00 96.81 84 THR A O 1
ATOM 662 N N . VAL A 1 85 ? -18.586 -3.828 7.914 1.00 96.69 85 VAL A N 1
ATOM 663 C CA . VAL A 1 85 ? -18.077 -2.839 6.955 1.00 96.69 85 VAL A CA 1
ATOM 664 C C . VAL A 1 85 ? -16.582 -3.063 6.764 1.00 96.69 85 VAL A C 1
ATOM 666 O O . VAL A 1 85 ? -15.855 -3.265 7.736 1.00 96.69 85 VAL A O 1
ATOM 669 N N . LEU A 1 86 ? -16.128 -3.011 5.513 1.00 96.25 86 LEU A N 1
ATOM 670 C CA . LEU A 1 86 ? -14.717 -3.066 5.147 1.00 96.25 86 LEU A CA 1
ATOM 671 C C . LEU A 1 86 ? -14.309 -1.736 4.514 1.00 96.25 86 LEU A C 1
ATOM 673 O O . LEU A 1 86 ? -14.934 -1.281 3.559 1.00 96.25 86 LEU A O 1
ATOM 677 N N . VAL A 1 87 ? -13.232 -1.148 5.029 1.00 96.12 87 VAL A N 1
ATOM 678 C CA . VAL A 1 87 ? -12.583 0.030 4.452 1.00 96.12 87 VAL A CA 1
ATOM 679 C C . VAL A 1 87 ? -11.182 -0.378 4.014 1.00 96.12 87 VAL A C 1
ATOM 681 O O . VAL A 1 87 ? -10.431 -0.959 4.795 1.00 96.12 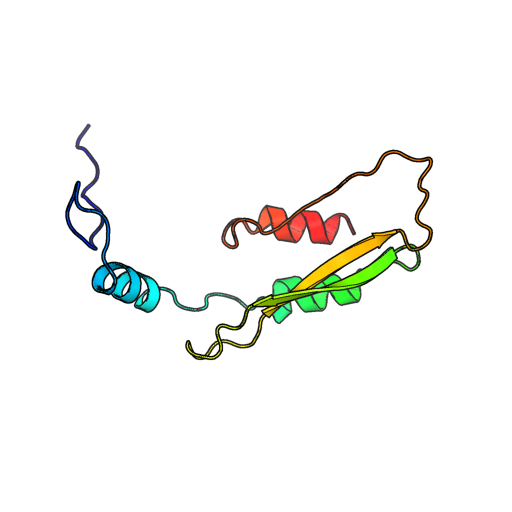87 VAL A O 1
ATOM 684 N N . THR A 1 88 ? -10.824 -0.078 2.768 1.00 96.19 88 THR A N 1
ATOM 685 C CA . THR A 1 88 ? -9.492 -0.351 2.215 1.00 96.19 88 THR A CA 1
ATOM 686 C C . THR A 1 88 ? -8.877 0.934 1.684 1.00 96.19 88 THR A C 1
ATOM 688 O O . THR A 1 88 ? -9.520 1.648 0.918 1.00 96.19 88 THR A O 1
ATOM 691 N N . GLY A 1 89 ? -7.621 1.199 2.037 1.00 94.69 89 GLY A N 1
ATOM 692 C CA . GLY A 1 89 ? -6.821 2.289 1.481 1.00 94.69 89 GLY A CA 1
ATOM 693 C C . GLY A 1 89 ? -5.540 1.749 0.850 1.00 94.69 89 GLY A C 1
ATOM 694 O O . GLY A 1 89 ? -4.988 0.759 1.323 1.00 94.69 89 GLY A O 1
ATOM 695 N N . GLY A 1 90 ? -5.060 2.392 -0.218 1.00 95.62 90 GLY A N 1
ATOM 696 C CA . GLY A 1 90 ? -3.771 2.048 -0.831 1.00 95.62 90 GLY A CA 1
ATOM 697 C C . GLY A 1 90 ? -3.776 0.854 -1.781 1.00 95.62 90 GLY A C 1
ATOM 698 O O . GLY A 1 90 ? -2.713 0.287 -2.016 1.00 95.62 90 GLY A O 1
ATOM 699 N N . VAL A 1 91 ? -4.933 0.496 -2.357 1.00 96.44 91 VAL A N 1
ATOM 700 C CA . VAL A 1 91 ? -5.011 -0.500 -3.448 1.00 96.44 91 VAL A CA 1
ATOM 701 C C . VAL A 1 91 ? -4.092 -0.088 -4.603 1.00 96.44 91 VAL A C 1
ATOM 703 O O . VAL A 1 91 ? -3.291 -0.889 -5.081 1.00 96.44 91 VAL A O 1
ATOM 706 N N . HIS A 1 92 ? -4.130 1.192 -4.980 1.00 96.88 92 HIS A N 1
ATOM 707 C CA . HIS A 1 92 ? -3.116 1.814 -5.820 1.00 96.88 92 HIS A CA 1
ATOM 708 C C . HIS A 1 92 ? -2.243 2.732 -4.975 1.00 96.88 92 HIS A C 1
ATOM 710 O O . HIS A 1 92 ? -2.695 3.758 -4.470 1.00 96.88 92 HIS A O 1
ATOM 716 N N . GLY A 1 93 ? -0.962 2.381 -4.841 1.00 94.88 93 GLY A N 1
ATOM 717 C CA . GLY A 1 93 ? -0.052 3.097 -3.952 1.00 94.88 93 GLY A CA 1
ATOM 718 C C . GLY A 1 93 ? 0.040 4.594 -4.250 1.00 94.88 93 GLY A C 1
ATOM 719 O O . GLY A 1 93 ? 0.104 5.375 -3.312 1.00 94.88 93 GLY A O 1
ATOM 720 N N . TYR A 1 94 ? 0.008 5.020 -5.519 1.00 96.00 94 TYR A N 1
ATOM 721 C CA . TYR A 1 94 ? 0.148 6.435 -5.901 1.00 96.00 94 TYR A CA 1
ATOM 722 C C . TYR A 1 94 ? -1.048 7.321 -5.485 1.00 96.00 94 TYR A C 1
ATOM 724 O O . TYR A 1 94 ? -0.909 8.543 -5.457 1.00 96.00 94 TYR A O 1
ATOM 732 N N . GLU A 1 95 ? -2.190 6.735 -5.113 1.00 97.62 95 GLU A N 1
ATOM 733 C CA . GLU A 1 95 ? -3.400 7.442 -4.669 1.00 97.62 95 GLU A CA 1
ATOM 734 C C . GLU A 1 95 ? -3.327 7.746 -3.165 1.00 97.62 95 GLU A C 1
ATOM 736 O O . GLU A 1 95 ? -3.986 7.128 -2.327 1.00 97.62 95 GLU A O 1
ATOM 741 N N . THR A 1 96 ? -2.479 8.712 -2.810 1.00 97.31 96 THR A N 1
ATOM 742 C CA . THR A 1 96 ? -2.130 9.032 -1.414 1.00 97.31 96 THR A CA 1
ATOM 743 C C . THR A 1 96 ? -3.346 9.281 -0.517 1.00 97.31 96 THR A C 1
ATOM 745 O O . THR A 1 96 ? -3.351 8.851 0.637 1.00 97.31 96 THR A O 1
ATOM 748 N N . SER A 1 97 ? -4.389 9.941 -1.029 1.00 97.62 97 SER A N 1
ATOM 749 C CA . SER A 1 97 ? -5.581 10.297 -0.250 1.00 97.62 97 SER A CA 1
ATOM 750 C C . SER A 1 97 ? -6.345 9.081 0.272 1.00 97.62 97 SER A C 1
ATOM 752 O O . SER A 1 97 ? -6.878 9.149 1.373 1.00 97.62 97 SER A O 1
ATOM 754 N N . GLY A 1 98 ? -6.357 7.956 -0.450 1.00 97.56 98 GLY A N 1
ATOM 755 C CA . GLY A 1 98 ? -7.026 6.738 0.012 1.00 97.56 98 GLY A CA 1
ATOM 756 C C . GLY A 1 98 ? -6.352 6.140 1.249 1.00 97.56 98 GLY A C 1
ATOM 757 O O . GLY A 1 98 ? -7.024 5.723 2.189 1.00 97.56 98 GLY A O 1
ATOM 758 N N . VAL A 1 99 ? -5.015 6.147 1.281 1.00 97.50 99 VAL A N 1
ATOM 759 C CA . VAL A 1 99 ? -4.242 5.688 2.447 1.00 97.50 99 VAL A CA 1
ATOM 760 C C . VAL A 1 99 ? -4.415 6.651 3.616 1.00 97.50 99 VAL A C 1
ATOM 762 O O . VAL A 1 99 ? -4.752 6.234 4.719 1.00 97.50 99 VAL A O 1
ATOM 765 N N . GLN A 1 100 ? -4.216 7.947 3.375 1.00 97.75 100 GLN A N 1
ATOM 766 C CA . GLN A 1 100 ? -4.248 8.948 4.440 1.00 97.75 100 GLN A CA 1
ATOM 767 C C . GLN A 1 100 ? -5.660 9.150 5.003 1.00 97.75 100 GLN A C 1
ATOM 769 O O . GLN A 1 100 ? -5.810 9.306 6.209 1.00 97.75 100 GLN A O 1
ATOM 774 N N . GLY A 1 101 ? -6.700 9.068 4.170 1.00 97.62 101 GLY A N 1
ATOM 775 C CA . GLY A 1 101 ? -8.092 9.091 4.617 1.00 97.62 101 GLY A CA 1
ATOM 776 C C . GLY A 1 101 ? -8.443 7.884 5.488 1.00 97.62 101 GLY A C 1
ATOM 777 O O . GLY A 1 101 ? -9.048 8.055 6.541 1.00 97.62 101 GLY A O 1
ATOM 778 N N . ALA A 1 102 ? -7.992 6.679 5.116 1.00 96.56 102 ALA A N 1
ATOM 779 C CA . ALA A 1 102 ? -8.166 5.493 5.957 1.00 96.56 102 ALA A CA 1
ATOM 780 C C . ALA A 1 102 ? -7.435 5.630 7.304 1.00 96.56 102 ALA A C 1
ATOM 782 O O . ALA A 1 102 ? -7.981 5.242 8.328 1.00 96.56 102 ALA A O 1
ATOM 783 N N . LEU A 1 103 ? -6.236 6.226 7.325 1.00 96.19 103 LEU A N 1
ATOM 784 C CA . LEU A 1 103 ? -5.509 6.508 8.569 1.00 96.19 103 LEU A CA 1
ATOM 785 C C . LEU A 1 103 ? -6.187 7.578 9.432 1.00 96.19 103 LEU A C 1
ATOM 787 O O . LEU A 1 103 ? -6.112 7.486 10.647 1.00 96.19 103 LEU A O 1
ATOM 791 N N . GLN A 1 104 ? -6.809 8.595 8.831 1.00 95.31 104 GLN A N 1
ATOM 792 C CA . GLN A 1 104 ? -7.552 9.639 9.553 1.00 95.31 104 GLN A CA 1
ATOM 793 C C . GLN A 1 104 ? -8.900 9.150 10.095 1.00 95.31 104 GLN A C 1
ATOM 795 O O . GLN A 1 104 ? -9.426 9.743 11.030 1.00 95.31 104 GLN A O 1
ATOM 800 N N . TRP A 1 105 ? -9.465 8.108 9.484 1.00 93.25 105 TRP A N 1
ATOM 801 C CA . TRP A 1 105 ? -10.699 7.469 9.936 1.00 93.25 105 TRP A CA 1
ATOM 802 C C . TRP A 1 105 ? -10.510 6.620 11.205 1.00 93.25 105 TRP A C 1
ATOM 804 O O . TRP A 1 105 ? -11.461 6.475 11.973 1.00 93.25 105 TRP A O 1
ATOM 814 N N . ILE A 1 106 ? -9.317 6.038 11.390 1.00 92.44 106 ILE A N 1
ATOM 815 C CA . ILE A 1 106 ? -8.930 5.247 12.576 1.00 92.44 106 ILE A CA 1
ATOM 816 C C . ILE A 1 106 ? -8.845 6.150 13.806 1.00 92.44 106 ILE A C 1
ATOM 818 O O . ILE A 1 106 ? -9.431 5.747 14.837 1.00 92.44 106 ILE A O 1
#

Secondary structure (DSSP, 8-state):
-PPPPPPSSS-TTS---HHHHHHHHHT----S-HIIIIIHHHHHH--TTEEEEEEEEE--GGGTPPPEEEEEEEESS--TTS--------SSTT-HHHHHHHHHH-

pLDDT: mean 95.22, std 4.48, range [67.19, 98.56]

Radius of gyration: 19.17 Å; chains: 1; bounding box: 42×28×55 Å

Foldseek 3Di:
DDDDDDDPFDDPPDDDDPVSVVVVVVPDDDPDDCCVLAVVLQVVQQDPQKDKDWPAWDDPVVVVDDIGTDIDMDGPPDDPPDDDDDQDAPPPVVPSCSRVVVSVVD